Protein AF-A0A848P5K3-F1 (afdb_monomer_lite)

Structure (mmCIF, N/CA/C/O backbone):
data_AF-A0A848P5K3-F1
#
_entry.id   AF-A0A848P5K3-F1
#
loop_
_atom_site.group_PDB
_atom_site.id
_atom_site.type_symbol
_atom_site.label_atom_id
_atom_site.label_alt_id
_atom_site.label_comp_id
_atom_site.label_asym_id
_atom_site.label_entity_id
_atom_site.label_seq_id
_atom_site.pdbx_PDB_ins_code
_atom_site.Cartn_x
_atom_site.Cartn_y
_atom_site.Cartn_z
_atom_site.occupancy
_atom_site.B_iso_or_equiv
_atom_site.auth_seq_id
_atom_site.auth_comp_id
_atom_site.auth_asym_id
_atom_site.auth_atom_id
_atom_site.pdbx_PDB_model_num
ATOM 1 N N . MET A 1 1 ? 10.738 36.694 -26.116 1.00 55.69 1 MET A N 1
ATOM 2 C CA . MET A 1 1 ? 9.609 35.774 -25.832 1.00 55.69 1 MET A CA 1
ATOM 3 C C . MET A 1 1 ? 10.061 34.456 -25.163 1.00 55.69 1 MET A C 1
ATOM 5 O O . MET A 1 1 ? 9.463 33.421 -25.414 1.00 55.69 1 MET A O 1
ATOM 9 N N . SER A 1 2 ? 11.062 34.452 -24.266 1.00 57.31 2 SER A N 1
ATOM 10 C CA . SER A 1 2 ? 11.747 33.188 -23.896 1.00 57.31 2 SER A CA 1
ATOM 11 C C . SER A 1 2 ? 11.474 32.619 -22.493 1.00 57.31 2 SER A C 1
ATOM 13 O O . SER A 1 2 ? 11.850 31.480 -22.247 1.00 57.31 2 SER A O 1
ATOM 15 N N . ALA A 1 3 ? 10.803 33.338 -21.584 1.00 61.56 3 ALA A N 1
ATOM 16 C CA . ALA A 1 3 ? 10.530 32.827 -20.228 1.00 61.56 3 ALA A CA 1
ATOM 17 C C . ALA A 1 3 ? 9.227 31.996 -20.147 1.00 61.56 3 ALA A C 1
ATOM 19 O O . ALA A 1 3 ? 9.242 30.840 -19.740 1.00 61.56 3 ALA A O 1
ATOM 20 N N . SER A 1 4 ? 8.115 32.527 -20.672 1.00 67.50 4 SER A N 1
ATOM 21 C CA . SER A 1 4 ? 6.770 31.927 -20.543 1.00 67.50 4 SER A CA 1
ATOM 22 C C . SER A 1 4 ? 6.574 30.580 -21.268 1.00 67.50 4 SER A C 1
ATOM 24 O O . SER A 1 4 ? 5.672 29.809 -20.934 1.00 67.50 4 SER A O 1
ATOM 26 N N . THR A 1 5 ? 7.390 30.269 -22.278 1.00 79.31 5 THR A N 1
ATOM 27 C CA . THR A 1 5 ? 7.330 28.966 -22.967 1.00 79.31 5 THR A CA 1
ATOM 28 C C . THR A 1 5 ? 8.034 27.879 -22.156 1.00 79.31 5 THR A C 1
ATOM 30 O O . THR A 1 5 ? 7.524 26.767 -22.058 1.00 79.31 5 THR A O 1
ATOM 33 N N . LYS A 1 6 ? 9.159 28.208 -21.508 1.00 79.12 6 LYS A N 1
ATOM 34 C CA . LYS A 1 6 ? 9.918 27.259 -20.684 1.00 79.12 6 LYS A CA 1
ATOM 35 C C . LYS A 1 6 ? 9.118 26.830 -19.452 1.00 79.12 6 LYS A C 1
ATOM 37 O O . LYS A 1 6 ? 9.046 25.640 -19.162 1.00 79.12 6 LYS A O 1
ATOM 42 N N . ASP A 1 7 ? 8.430 27.771 -18.809 1.00 84.81 7 ASP A N 1
ATOM 43 C CA . ASP A 1 7 ? 7.577 27.483 -17.647 1.00 84.81 7 ASP A CA 1
ATOM 44 C C . ASP A 1 7 ? 6.385 26.578 -18.008 1.00 84.81 7 ASP A C 1
ATOM 46 O O . ASP A 1 7 ? 5.994 25.701 -17.234 1.00 84.81 7 ASP A O 1
ATOM 50 N N . ARG A 1 8 ? 5.830 26.730 -19.219 1.00 84.88 8 ARG A N 1
ATOM 51 C CA . ARG A 1 8 ? 4.753 25.862 -19.724 1.00 84.88 8 ARG A CA 1
ATOM 52 C C . ARG A 1 8 ? 5.219 24.429 -19.975 1.00 84.88 8 ARG A C 1
ATOM 54 O O . ARG A 1 8 ? 4.488 23.502 -19.620 1.00 84.88 8 ARG A O 1
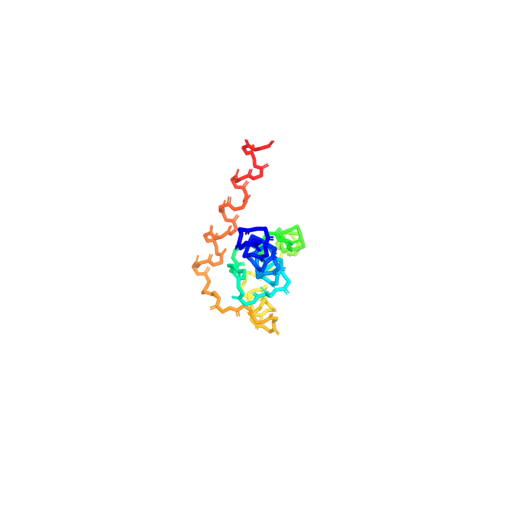ATOM 61 N N . GLU A 1 9 ? 6.418 24.246 -20.524 1.00 86.94 9 GLU A N 1
ATOM 62 C CA . GLU A 1 9 ? 7.018 22.918 -20.716 1.00 86.94 9 GLU A CA 1
ATOM 63 C C . GLU A 1 9 ? 7.316 22.233 -19.375 1.00 86.94 9 GLU A C 1
ATOM 65 O O . GLU A 1 9 ? 6.977 21.062 -19.200 1.00 86.94 9 GLU A O 1
ATOM 70 N N . VAL A 1 10 ? 7.832 22.970 -18.381 1.00 88.25 10 VAL A N 1
ATOM 71 C CA . VAL A 1 10 ? 8.021 22.448 -17.013 1.00 88.25 10 VAL A CA 1
ATOM 72 C C . VAL A 1 10 ? 6.686 22.007 -16.412 1.00 88.25 10 VAL A C 1
ATOM 74 O O . VAL A 1 10 ? 6.566 20.885 -15.924 1.00 88.25 10 VAL A O 1
ATOM 77 N N . GLY A 1 11 ? 5.648 22.842 -16.502 1.00 87.69 11 GLY A N 1
ATOM 78 C CA . GLY A 1 11 ? 4.318 22.485 -16.006 1.00 87.69 11 GLY A CA 1
ATOM 79 C C . GLY A 1 11 ? 3.732 21.247 -16.696 1.00 87.69 11 GLY A C 1
ATOM 80 O O . GLY A 1 11 ? 3.062 20.440 -16.053 1.00 87.69 11 GLY A O 1
ATOM 81 N N . LYS A 1 12 ? 3.988 21.068 -17.996 1.00 87.19 12 LYS A N 1
ATOM 82 C CA . LYS A 1 12 ? 3.567 19.879 -18.749 1.00 87.19 12 LYS A CA 1
ATOM 83 C C . LYS A 1 12 ? 4.316 18.630 -18.283 1.00 87.19 12 LYS A C 1
ATOM 85 O O . LYS A 1 12 ? 3.666 17.624 -18.025 1.00 87.19 12 LYS A O 1
ATOM 90 N N . ALA A 1 13 ? 5.635 18.715 -18.107 1.00 86.06 13 ALA A N 1
ATOM 91 C CA . ALA A 1 13 ? 6.447 17.614 -17.596 1.00 86.06 13 ALA A CA 1
ATOM 92 C C . ALA A 1 13 ? 6.000 17.175 -16.191 1.00 86.06 13 ALA A C 1
ATOM 94 O O . ALA A 1 13 ? 5.796 15.986 -15.959 1.00 86.06 13 ALA A O 1
ATOM 95 N N . LEU A 1 14 ? 5.748 18.123 -15.280 1.00 88.62 14 LEU A N 1
ATOM 96 C CA . LEU A 1 14 ? 5.252 17.819 -13.932 1.00 88.62 14 LEU A CA 1
ATOM 97 C C . LEU A 1 14 ? 3.872 17.144 -13.953 1.00 88.62 14 LEU A C 1
ATOM 99 O O . LEU A 1 14 ? 3.651 16.191 -13.211 1.00 88.62 14 LEU A O 1
ATOM 103 N N . ARG A 1 15 ? 2.951 17.578 -14.827 1.00 85.06 15 ARG A N 1
ATOM 104 C CA . ARG A 1 15 ? 1.640 16.917 -14.990 1.00 85.06 15 ARG A CA 1
ATOM 105 C C . ARG A 1 15 ? 1.761 15.491 -15.529 1.00 85.06 15 ARG A C 1
ATOM 107 O O . ARG A 1 15 ? 0.997 14.625 -15.106 1.00 85.06 15 ARG A O 1
ATOM 114 N N . SER A 1 16 ? 2.729 15.228 -16.406 1.00 84.19 16 SER A N 1
ATOM 115 C CA . SER A 1 16 ? 3.011 13.865 -16.864 1.00 84.19 16 SER A CA 1
ATOM 116 C C . SER A 1 16 ? 3.473 12.960 -15.718 1.00 84.19 16 SER A C 1
ATOM 118 O O . SER A 1 16 ? 3.009 11.828 -15.642 1.00 84.19 16 SER A O 1
ATOM 120 N N . LEU A 1 17 ? 4.282 13.463 -14.772 1.00 83.31 17 LEU A N 1
ATOM 121 C CA . LEU A 1 17 ? 4.711 12.687 -13.592 1.00 83.31 17 LEU A CA 1
ATOM 122 C C . LEU A 1 17 ? 3.545 12.301 -12.671 1.00 83.31 17 LEU A C 1
ATOM 124 O O . LEU A 1 17 ? 3.595 11.264 -12.020 1.00 83.31 17 LEU A O 1
ATOM 128 N N . ILE A 1 18 ? 2.488 13.117 -12.609 1.00 81.12 18 ILE A N 1
ATOM 129 C CA . ILE A 1 18 ? 1.283 12.795 -11.826 1.00 81.12 18 ILE A CA 1
ATOM 130 C C . ILE A 1 18 ? 0.560 11.582 -12.429 1.00 81.12 18 ILE A C 1
ATOM 132 O O . ILE A 1 18 ? 0.057 10.732 -11.694 1.00 81.12 18 ILE A O 1
ATOM 136 N N . SER A 1 19 ? 0.521 11.501 -13.761 1.00 74.69 19 SER A N 1
ATOM 137 C CA . SER A 1 19 ? -0.174 10.430 -14.489 1.00 74.69 19 SER A CA 1
ATOM 138 C C . SER A 1 19 ? 0.672 9.159 -14.627 1.00 74.69 19 SER A C 1
ATOM 140 O O . SER A 1 19 ? 0.129 8.081 -14.858 1.00 74.69 19 SER A O 1
ATOM 142 N N . ASP A 1 20 ? 1.990 9.271 -14.467 1.00 77.25 20 ASP A N 1
ATOM 143 C CA . ASP A 1 20 ? 2.925 8.156 -14.544 1.00 77.25 20 ASP A CA 1
ATOM 144 C C . ASP A 1 20 ? 3.054 7.446 -13.185 1.00 77.25 20 ASP A C 1
ATOM 146 O O . ASP A 1 20 ? 3.682 7.928 -12.239 1.00 77.25 20 ASP A O 1
ATOM 150 N N . SER A 1 21 ? 2.465 6.255 -13.080 1.00 65.12 21 SER A N 1
ATOM 151 C CA . SER A 1 21 ? 2.516 5.427 -11.871 1.00 65.12 21 SER A CA 1
ATOM 152 C C . SER A 1 21 ? 3.921 4.916 -11.524 1.00 65.12 21 SER A C 1
ATOM 154 O O . SER A 1 21 ? 4.121 4.476 -10.390 1.00 65.12 21 SER A O 1
ATOM 156 N N . SER A 1 22 ? 4.884 4.987 -12.451 1.00 70.50 22 SER A N 1
ATOM 157 C CA . SER A 1 22 ? 6.298 4.675 -12.209 1.00 70.50 22 SER A CA 1
ATOM 158 C C . SER A 1 22 ? 7.070 5.857 -11.609 1.00 70.50 22 SER A C 1
ATOM 160 O O . SER A 1 22 ? 8.019 5.655 -10.854 1.00 70.50 22 SER A O 1
ATOM 162 N N . ALA A 1 23 ? 6.611 7.089 -11.857 1.00 72.88 23 ALA A N 1
ATOM 163 C CA . ALA A 1 23 ? 7.153 8.303 -11.249 1.00 72.88 23 ALA A CA 1
ATOM 164 C C . ALA A 1 23 ? 6.639 8.536 -9.815 1.00 72.88 23 ALA A C 1
ATOM 166 O O . ALA A 1 23 ? 7.237 9.295 -9.046 1.00 72.88 23 ALA A O 1
ATOM 167 N N . ARG A 1 24 ? 5.535 7.882 -9.425 1.00 81.75 24 ARG A N 1
ATOM 168 C CA . ARG A 1 24 ? 4.980 7.956 -8.066 1.00 81.75 24 ARG A CA 1
ATOM 169 C C . ARG A 1 24 ? 5.599 6.896 -7.163 1.00 81.75 24 ARG A C 1
ATOM 171 O O . ARG A 1 24 ? 5.593 5.711 -7.478 1.00 81.75 24 ARG A O 1
ATOM 178 N N . SER A 1 25 ? 6.060 7.315 -5.981 1.00 88.69 25 SER A N 1
ATOM 179 C CA . SER A 1 25 ? 6.564 6.371 -4.973 1.00 88.69 25 SER A CA 1
ATOM 180 C C . SER A 1 25 ? 5.513 5.313 -4.627 1.00 88.69 25 SER A C 1
ATOM 182 O O . SER A 1 25 ? 4.323 5.624 -4.521 1.00 88.69 25 SER A O 1
ATOM 184 N N . GLU A 1 26 ? 5.943 4.080 -4.364 1.00 91.31 26 GLU A N 1
ATOM 185 C CA . GLU A 1 26 ? 5.013 3.004 -4.017 1.00 91.31 26 GLU A CA 1
ATOM 186 C C . GLU A 1 26 ? 4.158 3.332 -2.786 1.00 91.31 26 GLU A C 1
ATOM 188 O O . GLU A 1 26 ? 2.991 2.960 -2.741 1.00 91.31 26 GLU A O 1
ATOM 193 N N . THR A 1 27 ? 4.677 4.084 -1.805 1.00 92.81 27 THR A N 1
ATOM 194 C CA . THR A 1 27 ? 3.857 4.515 -0.663 1.00 92.81 27 THR A CA 1
ATOM 195 C C . THR A 1 27 ? 2.782 5.529 -1.054 1.00 92.81 27 THR A C 1
ATOM 197 O O . THR A 1 27 ? 1.716 5.531 -0.448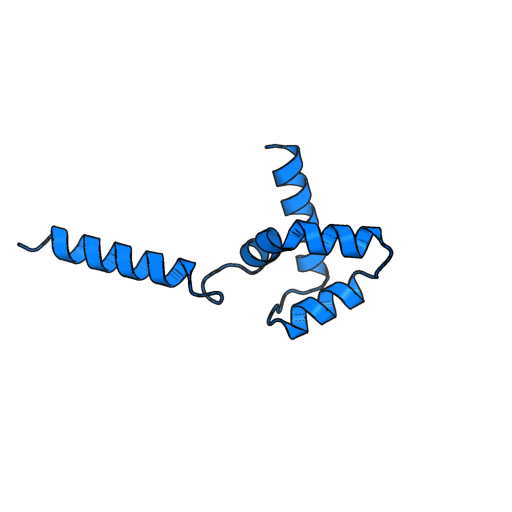 1.00 92.81 27 THR A O 1
ATOM 200 N N . ALA A 1 28 ? 3.028 6.386 -2.050 1.00 91.88 28 ALA A N 1
ATOM 201 C CA . ALA A 1 28 ? 1.998 7.290 -2.560 1.00 91.88 28 ALA A CA 1
ATOM 202 C C . ALA A 1 28 ? 0.872 6.506 -3.243 1.00 91.88 28 ALA A C 1
ATOM 204 O O . ALA A 1 28 ? -0.291 6.761 -2.953 1.00 91.88 28 ALA A O 1
ATOM 205 N N . ARG A 1 29 ? 1.218 5.500 -4.056 1.00 92.75 29 ARG A N 1
ATOM 206 C CA . ARG A 1 29 ? 0.227 4.592 -4.655 1.00 92.75 29 ARG A CA 1
ATOM 207 C C . ARG A 1 29 ? -0.520 3.786 -3.593 1.00 92.75 29 ARG A C 1
ATOM 209 O O . ARG A 1 29 ? -1.732 3.654 -3.665 1.00 92.75 29 ARG A O 1
ATOM 216 N N . LEU A 1 30 ? 0.185 3.285 -2.576 1.00 95.56 30 LEU A N 1
ATOM 217 C CA . LEU A 1 30 ? -0.433 2.550 -1.470 1.00 95.56 30 LEU A CA 1
ATOM 218 C C . LEU A 1 30 ? -1.411 3.431 -0.681 1.00 95.56 30 LEU A C 1
ATOM 220 O O . LEU A 1 30 ? -2.434 2.936 -0.228 1.00 95.56 30 LEU A O 1
ATOM 224 N N . ARG A 1 31 ? -1.121 4.731 -0.532 1.00 94.94 31 ARG A N 1
ATOM 225 C CA . ARG A 1 31 ? -2.002 5.679 0.165 1.00 94.94 31 ARG A CA 1
ATOM 226 C C . ARG A 1 31 ? -3.358 5.837 -0.530 1.00 94.94 31 ARG A C 1
ATOM 228 O O . ARG A 1 31 ? -4.349 6.031 0.165 1.00 94.94 31 ARG A O 1
ATOM 235 N N . GLU A 1 32 ? -3.403 5.728 -1.857 1.00 94.00 32 GLU A N 1
ATOM 236 C CA . GLU A 1 32 ? -4.643 5.824 -2.646 1.00 94.00 32 GLU A CA 1
ATOM 237 C C . GLU A 1 32 ? -5.588 4.645 -2.404 1.00 94.00 32 GLU A C 1
ATOM 239 O O . GLU A 1 32 ? -6.796 4.834 -2.392 1.00 94.00 32 GLU A O 1
ATOM 244 N N . ILE A 1 33 ? -5.037 3.454 -2.163 1.00 95.56 33 ILE A N 1
ATOM 245 C CA . ILE A 1 33 ? -5.795 2.213 -1.918 1.00 95.56 33 ILE A CA 1
ATOM 246 C C . ILE A 1 33 ? -5.784 1.799 -0.441 1.00 95.56 33 ILE A C 1
ATOM 248 O O . ILE A 1 33 ? -6.089 0.659 -0.095 1.00 95.56 33 ILE A O 1
ATOM 252 N N . PHE A 1 34 ? -5.354 2.697 0.446 1.00 96.94 34 PHE A N 1
ATOM 253 C CA . PHE A 1 34 ? -5.072 2.356 1.837 1.00 96.94 34 PHE A CA 1
ATOM 254 C C . PHE A 1 34 ? -6.312 1.850 2.579 1.00 96.94 34 PHE A C 1
ATOM 256 O O . PHE A 1 34 ? -6.203 0.912 3.365 1.00 96.94 34 PHE A O 1
ATOM 263 N N . ASP A 1 35 ? -7.478 2.439 2.312 1.00 97.25 35 ASP A N 1
ATOM 264 C CA . ASP A 1 35 ? -8.733 2.040 2.953 1.00 97.25 35 ASP A CA 1
ATOM 265 C C . ASP A 1 35 ? -9.139 0.611 2.584 1.00 97.25 35 ASP A C 1
ATOM 267 O O . ASP A 1 35 ? -9.449 -0.183 3.471 1.00 97.25 35 ASP A O 1
ATOM 271 N N . ASP A 1 36 ? -9.027 0.242 1.306 1.00 98.12 36 ASP A N 1
ATOM 272 C CA . ASP A 1 36 ? -9.295 -1.123 0.841 1.00 98.12 36 ASP A CA 1
ATOM 273 C C . ASP A 1 36 ? -8.311 -2.128 1.452 1.00 98.12 36 ASP A C 1
ATOM 275 O O . ASP A 1 36 ? -8.690 -3.232 1.859 1.00 98.12 36 ASP A O 1
ATOM 279 N N . VAL A 1 37 ? -7.037 -1.737 1.564 1.00 97.81 37 VAL A N 1
ATOM 280 C CA . VAL A 1 37 ? -5.998 -2.555 2.199 1.00 97.81 37 VAL A CA 1
ATOM 281 C C . VAL A 1 37 ? -6.303 -2.770 3.682 1.00 97.81 37 VAL A C 1
ATOM 283 O O . VAL A 1 37 ? -6.251 -3.908 4.149 1.00 97.81 37 VAL A O 1
ATOM 286 N N . GLU A 1 38 ? -6.643 -1.724 4.437 1.00 97.69 38 GLU A N 1
ATOM 287 C CA . GLU A 1 38 ? -6.986 -1.867 5.856 1.00 97.69 38 GLU A CA 1
ATOM 288 C C . GLU A 1 38 ? -8.269 -2.675 6.057 1.00 97.69 38 GLU A C 1
ATOM 290 O O . GLU A 1 38 ? -8.278 -3.549 6.922 1.00 97.69 38 GLU A O 1
ATOM 295 N N . ALA A 1 39 ? -9.312 -2.452 5.254 1.00 98.19 39 ALA A N 1
ATOM 296 C CA . ALA A 1 39 ? -10.556 -3.217 5.328 1.00 98.19 39 ALA A CA 1
ATOM 297 C C . ALA A 1 39 ? -10.312 -4.716 5.084 1.00 98.19 39 ALA A C 1
ATOM 299 O O . ALA A 1 39 ? -10.776 -5.562 5.850 1.00 98.19 39 ALA A O 1
ATOM 300 N N . THR A 1 40 ? -9.499 -5.044 4.077 1.00 98.19 40 THR A N 1
ATOM 301 C CA . THR A 1 40 ? -9.092 -6.425 3.771 1.00 98.19 40 THR A CA 1
ATOM 302 C C . THR A 1 40 ? -8.323 -7.060 4.936 1.00 98.19 40 THR A C 1
ATOM 304 O O . THR A 1 40 ? -8.556 -8.210 5.304 1.00 98.19 40 THR A O 1
ATOM 307 N N . LEU A 1 41 ? -7.411 -6.315 5.568 1.00 98.00 41 LEU A N 1
ATOM 308 C CA . LEU A 1 41 ? -6.680 -6.806 6.740 1.00 98.00 41 LEU A CA 1
ATOM 309 C C . LEU A 1 41 ? -7.596 -6.984 7.962 1.00 98.00 41 LEU A C 1
ATOM 311 O O . LEU A 1 41 ? -7.433 -7.945 8.715 1.00 98.00 41 LEU A O 1
ATOM 315 N N . GLN A 1 42 ? -8.557 -6.082 8.164 1.00 97.81 42 GLN A N 1
ATOM 316 C CA . GLN A 1 42 ? -9.524 -6.142 9.264 1.00 97.81 42 GLN A CA 1
ATOM 317 C C . GLN A 1 42 ? -10.501 -7.310 9.124 1.00 97.81 42 GLN A C 1
ATOM 319 O O . GLN A 1 42 ? -10.923 -7.863 10.137 1.00 97.81 42 GLN A O 1
ATOM 324 N N . SER A 1 43 ? -10.794 -7.755 7.900 1.00 98.31 43 SER A N 1
ATOM 325 C CA . SER A 1 43 ? -11.586 -8.966 7.661 1.00 98.31 43 SER A CA 1
ATOM 326 C C . SER A 1 43 ? -10.815 -10.268 7.932 1.00 98.31 43 SER A C 1
ATOM 328 O O . SER A 1 43 ? -11.343 -11.354 7.704 1.00 98.31 43 SER A O 1
ATOM 330 N N . GLY A 1 44 ? -9.563 -10.185 8.399 1.00 98.12 44 GLY A N 1
ATOM 331 C CA . GLY A 1 44 ? -8.739 -11.333 8.781 1.00 98.12 44 GLY A CA 1
ATOM 332 C C . GLY A 1 44 ? -7.845 -11.884 7.668 1.00 98.12 44 GLY A C 1
ATOM 333 O O . GLY A 1 44 ? -7.166 -12.893 7.879 1.00 98.12 44 GLY A O 1
ATOM 334 N N . VAL A 1 45 ? -7.793 -11.240 6.495 1.00 98.44 45 VAL A N 1
ATOM 335 C CA . VAL A 1 45 ? -6.873 -11.647 5.424 1.00 98.44 45 VAL A CA 1
ATOM 336 C C . VAL A 1 45 ? -5.428 -11.396 5.858 1.00 98.44 45 VAL A C 1
ATOM 338 O O . VAL A 1 45 ? -5.080 -10.364 6.436 1.00 98.44 45 VAL A O 1
ATOM 341 N N . ARG A 1 46 ? -4.555 -12.368 5.577 1.00 98.06 46 ARG A N 1
ATOM 342 C CA . ARG A 1 46 ? -3.138 -12.296 5.945 1.00 98.06 46 ARG A CA 1
ATOM 343 C C . ARG A 1 46 ? -2.402 -11.241 5.119 1.00 98.06 46 ARG A C 1
ATOM 345 O O . ARG A 1 46 ? -2.652 -11.081 3.926 1.00 98.06 46 ARG A O 1
ATOM 352 N N . ARG A 1 47 ? -1.428 -10.572 5.742 1.00 97.81 47 ARG A N 1
ATOM 353 C CA . ARG A 1 47 ? -0.610 -9.527 5.097 1.00 97.81 47 ARG A CA 1
ATOM 354 C C . ARG A 1 47 ? 0.161 -10.057 3.897 1.00 97.81 47 ARG A C 1
ATOM 356 O O . ARG A 1 47 ? 0.349 -9.321 2.940 1.00 97.81 47 ARG A O 1
ATOM 363 N N . GLU A 1 48 ? 0.587 -11.313 3.952 1.00 98.12 48 GLU A N 1
ATOM 364 C CA . GLU A 1 48 ? 1.256 -12.014 2.859 1.00 98.12 48 GLU A CA 1
ATOM 365 C C . GLU A 1 48 ? 0.361 -12.071 1.620 1.00 98.12 48 GLU A C 1
ATOM 367 O O . GLU A 1 48 ? 0.809 -11.703 0.544 1.00 98.12 48 GLU A O 1
ATOM 372 N N . ALA A 1 49 ? -0.916 -12.433 1.784 1.00 98.38 49 ALA A N 1
ATOM 373 C CA . ALA A 1 49 ? -1.865 -12.509 0.675 1.00 98.38 49 ALA A CA 1
ATOM 374 C C . ALA A 1 49 ? -2.147 -11.125 0.074 1.00 98.38 49 ALA A C 1
ATOM 376 O O . ALA A 1 49 ? -2.156 -10.971 -1.142 1.00 98.38 49 ALA A O 1
ATOM 377 N N . VAL A 1 50 ? -2.305 -10.101 0.921 1.00 98.19 50 VAL A N 1
ATOM 378 C CA . VAL A 1 50 ? -2.446 -8.713 0.453 1.00 98.19 50 VAL A CA 1
ATOM 379 C C . VAL A 1 50 ? -1.205 -8.274 -0.324 1.00 98.19 50 VAL A C 1
ATOM 381 O O . VAL A 1 50 ? -1.332 -7.705 -1.402 1.00 98.19 50 VAL A O 1
ATOM 384 N N . LEU A 1 51 ? -0.005 -8.562 0.189 1.00 98.12 51 LEU A N 1
ATOM 385 C CA . LEU A 1 51 ? 1.243 -8.191 -0.472 1.00 98.12 51 LEU A CA 1
ATOM 386 C C . LEU A 1 51 ? 1.419 -8.906 -1.817 1.00 98.12 51 LEU A C 1
ATOM 388 O O . LEU A 1 51 ? 1.834 -8.261 -2.773 1.00 98.12 51 LEU A O 1
ATOM 392 N N . THR A 1 52 ? 1.058 -10.187 -1.913 1.00 98.25 52 THR A N 1
ATOM 393 C CA . THR A 1 52 ? 1.046 -10.916 -3.189 1.00 98.25 52 THR A CA 1
ATOM 394 C C . THR A 1 52 ? 0.117 -10.245 -4.199 1.00 98.25 52 THR A C 1
ATOM 396 O O . THR A 1 52 ? 0.550 -9.946 -5.307 1.00 98.25 52 THR A O 1
ATOM 399 N N . THR A 1 53 ? -1.108 -9.888 -3.803 1.00 98.00 53 THR A N 1
ATOM 400 C CA . THR A 1 53 ? -2.029 -9.144 -4.678 1.00 98.00 53 THR A CA 1
ATOM 401 C C . THR A 1 53 ? -1.445 -7.799 -5.117 1.00 98.00 53 THR A C 1
ATOM 403 O O . THR A 1 53 ? -1.617 -7.392 -6.264 1.00 98.00 53 THR A O 1
ATOM 406 N N . LEU A 1 54 ? -0.740 -7.087 -4.230 1.00 96.75 54 LEU A N 1
ATOM 407 C CA . LEU A 1 54 ? -0.050 -5.848 -4.596 1.00 96.75 54 LEU A CA 1
ATOM 408 C C . LEU A 1 54 ? 1.072 -6.118 -5.611 1.00 96.75 54 LEU A C 1
ATOM 410 O O . LEU A 1 54 ? 1.216 -5.364 -6.574 1.00 96.75 54 LEU A O 1
ATOM 414 N N . HIS A 1 55 ? 1.842 -7.194 -5.450 1.00 97.31 55 HIS A N 1
ATOM 415 C CA . HIS A 1 55 ? 2.874 -7.583 -6.417 1.00 97.31 55 HIS A CA 1
ATOM 416 C C . HIS A 1 55 ? 2.290 -7.866 -7.802 1.00 97.31 55 HIS A C 1
ATOM 418 O O . HIS A 1 55 ? 2.804 -7.341 -8.790 1.00 97.31 55 HIS A O 1
ATOM 424 N N . ASP A 1 56 ? 1.142 -8.542 -7.873 1.00 96.38 56 ASP A N 1
ATOM 425 C CA . ASP A 1 56 ? 0.409 -8.775 -9.128 1.00 96.38 56 ASP A CA 1
ATOM 426 C C . ASP A 1 56 ? -0.065 -7.473 -9.802 1.00 96.38 56 ASP A C 1
ATOM 428 O O . ASP A 1 56 ? -0.375 -7.447 -10.995 1.00 96.38 56 ASP A O 1
ATOM 432 N N . LYS A 1 57 ? -0.124 -6.367 -9.051 1.00 93.62 57 LYS A N 1
ATOM 433 C CA . LYS A 1 57 ? -0.449 -5.017 -9.542 1.00 93.62 57 LYS A CA 1
ATOM 434 C C . LYS A 1 57 ? 0.779 -4.123 -9.718 1.00 93.62 57 LYS A C 1
ATOM 436 O O . LYS A 1 57 ? 0.640 -2.910 -9.866 1.00 93.62 57 LYS A O 1
ATOM 441 N N . GLY A 1 58 ? 1.977 -4.705 -9.736 1.00 92.62 58 GLY A N 1
ATOM 442 C CA . GLY A 1 58 ? 3.220 -3.990 -10.018 1.00 92.62 58 GLY A CA 1
ATOM 443 C C . GLY A 1 58 ? 3.769 -3.211 -8.826 1.00 92.62 58 GLY A C 1
ATOM 444 O O . GLY A 1 58 ? 4.481 -2.219 -9.004 1.00 92.62 58 GLY A O 1
ATOM 445 N N . PHE A 1 59 ? 3.419 -3.602 -7.600 1.00 94.94 59 PHE A N 1
ATOM 446 C CA . PHE A 1 59 ? 4.217 -3.241 -6.432 1.00 94.94 59 PHE A CA 1
ATOM 447 C C . PHE A 1 59 ? 5.419 -4.184 -6.319 1.00 94.94 59 PHE A C 1
ATOM 449 O O . PHE A 1 59 ? 5.348 -5.358 -6.656 1.00 94.94 59 PHE A O 1
ATOM 456 N N . THR A 1 60 ? 6.535 -3.668 -5.836 1.00 95.56 60 THR A N 1
ATOM 457 C CA . THR A 1 60 ? 7.800 -4.391 -5.664 1.00 95.56 60 THR A CA 1
ATOM 458 C C . THR A 1 60 ? 8.309 -4.325 -4.228 1.00 95.56 60 THR A C 1
ATOM 460 O O . THR A 1 60 ? 9.341 -4.910 -3.902 1.00 95.56 60 THR A O 1
ATOM 463 N N . MET A 1 61 ? 7.603 -3.607 -3.349 1.00 95.31 61 MET A N 1
ATOM 464 C CA . MET A 1 61 ? 7.986 -3.446 -1.951 1.00 95.31 61 MET A CA 1
ATOM 465 C C . MET A 1 61 ? 8.092 -4.789 -1.214 1.00 95.31 61 MET A C 1
ATOM 467 O O . MET A 1 61 ? 7.323 -5.725 -1.445 1.00 95.31 61 MET A O 1
ATOM 471 N N . THR A 1 62 ? 9.029 -4.870 -0.271 1.00 97.69 62 THR A N 1
ATOM 472 C CA . THR A 1 62 ? 9.166 -6.030 0.611 1.00 97.69 62 THR A CA 1
ATOM 473 C C . THR A 1 62 ? 8.082 -6.024 1.688 1.00 97.69 62 THR A C 1
ATOM 475 O O . THR A 1 62 ? 7.455 -5.003 1.969 1.00 97.69 62 THR A O 1
ATOM 478 N N . MET A 1 63 ? 7.907 -7.151 2.383 1.00 98.06 63 MET A N 1
ATOM 479 C CA . MET A 1 63 ? 7.009 -7.219 3.541 1.00 98.06 63 MET A CA 1
ATOM 480 C C . MET A 1 63 ? 7.376 -6.205 4.637 1.00 98.06 63 MET A C 1
ATOM 482 O O . MET A 1 63 ? 6.496 -5.644 5.291 1.00 98.06 63 MET A O 1
ATOM 486 N N . ALA A 1 64 ? 8.672 -5.949 4.840 1.00 97.94 64 ALA A N 1
ATOM 487 C CA . ALA A 1 64 ? 9.133 -4.970 5.817 1.00 97.94 64 ALA A CA 1
ATOM 488 C C . ALA A 1 64 ? 8.724 -3.548 5.411 1.00 97.94 64 ALA A C 1
ATOM 490 O O . ALA A 1 64 ? 8.121 -2.835 6.214 1.00 97.94 64 ALA A O 1
ATOM 491 N N . SER A 1 65 ? 8.974 -3.151 4.159 1.00 96.56 65 SER A N 1
ATOM 492 C CA . SER A 1 65 ? 8.583 -1.820 3.690 1.00 96.56 65 SER A CA 1
ATOM 493 C C . SER A 1 65 ? 7.068 -1.663 3.558 1.00 96.56 65 SER A C 1
ATOM 495 O O . SER A 1 65 ? 6.569 -0.575 3.832 1.00 96.56 65 SER A O 1
ATOM 497 N N . PHE A 1 66 ? 6.321 -2.733 3.270 1.00 97.88 66 PHE A N 1
ATOM 498 C CA . PHE A 1 66 ? 4.858 -2.734 3.328 1.00 97.88 66 PHE A CA 1
ATOM 499 C C . PHE A 1 66 ? 4.339 -2.416 4.736 1.00 97.88 66 PHE A C 1
ATOM 501 O O . PHE A 1 66 ? 3.555 -1.484 4.915 1.00 97.88 66 PHE A O 1
ATOM 508 N N . LYS A 1 67 ? 4.828 -3.122 5.767 1.00 97.75 67 LYS A N 1
ATOM 509 C CA . LYS A 1 67 ? 4.445 -2.861 7.167 1.00 97.75 67 LYS A CA 1
ATOM 510 C C . LYS A 1 67 ? 4.784 -1.431 7.591 1.00 97.75 67 LYS A C 1
ATOM 512 O O . LYS A 1 67 ? 3.934 -0.756 8.173 1.00 97.75 67 LYS A O 1
ATOM 517 N N . SER A 1 68 ? 5.989 -0.963 7.266 1.00 97.75 68 SER A N 1
ATOM 518 C C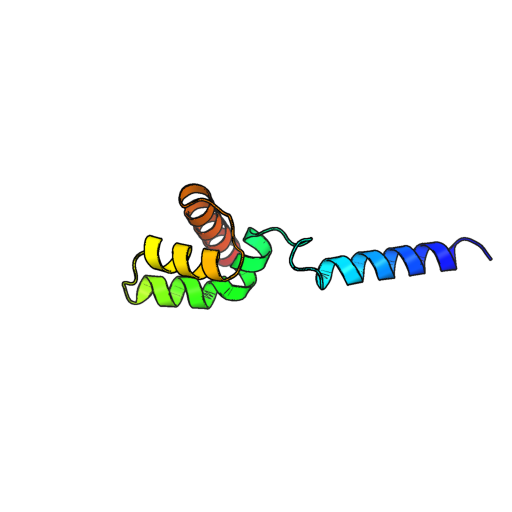A . SER A 1 68 ? 6.428 0.403 7.569 1.00 97.75 68 SER A CA 1
ATOM 519 C C . SER A 1 68 ? 5.576 1.45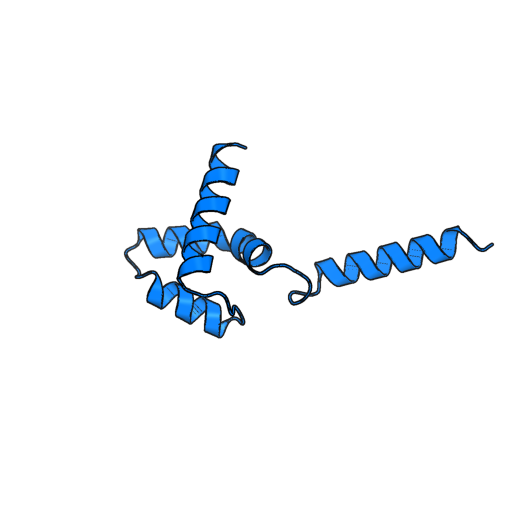4 6.857 1.00 97.75 68 SER A C 1
ATOM 521 O O . SER A 1 68 ? 5.191 2.451 7.467 1.00 97.75 68 SER A O 1
ATOM 523 N N . ALA A 1 69 ? 5.225 1.226 5.589 1.00 96.81 69 ALA A N 1
ATOM 524 C CA . ALA A 1 69 ? 4.362 2.121 4.828 1.00 96.81 69 ALA A CA 1
ATOM 525 C C . ALA A 1 69 ? 2.954 2.206 5.436 1.00 96.81 69 ALA A C 1
ATOM 527 O O . ALA A 1 69 ? 2.453 3.314 5.632 1.00 96.81 69 ALA A O 1
ATOM 528 N N . LEU A 1 70 ? 2.351 1.073 5.822 1.00 97.50 70 LEU A N 1
ATOM 529 C CA . LEU A 1 70 ? 1.058 1.061 6.514 1.00 97.50 70 LEU A CA 1
ATOM 530 C C . LEU A 1 70 ? 1.113 1.820 7.840 1.00 97.50 70 LEU A C 1
ATOM 532 O O . LEU A 1 70 ? 0.216 2.603 8.140 1.00 97.50 70 LEU A O 1
ATOM 536 N N . GLN A 1 71 ? 2.161 1.614 8.642 1.00 97.50 71 GLN A N 1
ATOM 537 C CA . GLN A 1 71 ? 2.325 2.348 9.897 1.00 97.50 71 GLN A CA 1
ATOM 538 C C . GLN A 1 71 ? 2.436 3.855 9.670 1.00 97.50 71 GLN A C 1
ATOM 540 O O . GLN A 1 71 ? 1.788 4.622 10.384 1.00 97.50 71 GLN A O 1
ATOM 545 N N . ARG A 1 72 ? 3.205 4.278 8.662 1.00 9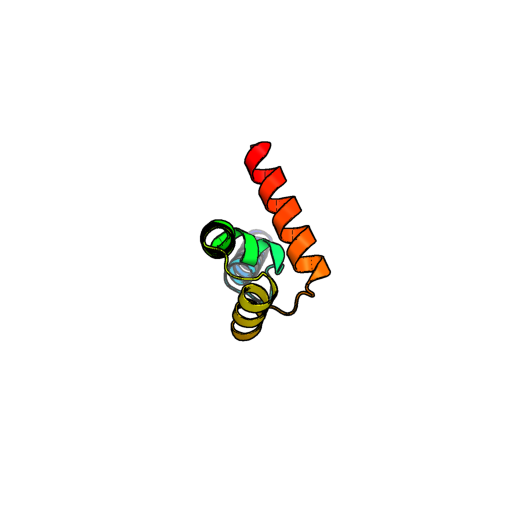6.00 72 ARG A N 1
ATOM 546 C CA . ARG A 1 72 ? 3.351 5.694 8.322 1.00 96.00 72 ARG A CA 1
ATOM 547 C C . ARG A 1 72 ? 2.015 6.312 7.915 1.00 96.00 72 ARG A C 1
ATOM 549 O O . ARG A 1 72 ? 1.640 7.330 8.482 1.00 96.00 72 ARG A O 1
ATOM 556 N N . ILE A 1 73 ? 1.270 5.667 7.015 1.00 95.88 73 ILE A N 1
ATOM 557 C CA . ILE A 1 73 ? -0.035 6.169 6.552 1.00 95.88 73 ILE A CA 1
ATOM 558 C C . ILE A 1 73 ? -1.052 6.215 7.706 1.00 95.88 73 ILE A C 1
ATOM 560 O O . ILE A 1 73 ? -1.768 7.202 7.847 1.00 95.88 73 ILE A O 1
ATOM 564 N N . ARG A 1 74 ? -1.082 5.199 8.584 1.00 96.56 74 ARG A N 1
ATOM 565 C CA . ARG A 1 74 ? -1.937 5.213 9.789 1.00 96.56 74 ARG A CA 1
ATOM 566 C C . ARG A 1 74 ? -1.640 6.400 10.697 1.00 96.56 74 ARG A C 1
ATOM 568 O O . ARG A 1 74 ? -2.572 6.970 11.249 1.00 96.56 74 ARG A O 1
ATOM 575 N N . LYS A 1 75 ? -0.361 6.732 10.890 1.00 96.44 75 LYS A N 1
ATOM 576 C CA . LYS A 1 75 ? 0.043 7.873 11.715 1.00 96.44 75 LYS A CA 1
ATOM 577 C C . LYS A 1 75 ? -0.376 9.192 11.065 1.00 96.44 75 LYS A C 1
ATOM 579 O O . LYS A 1 75 ? -1.054 9.980 11.706 1.00 96.44 75 LYS A O 1
ATOM 584 N N . GLU A 1 76 ? -0.059 9.372 9.782 1.00 93.56 76 GLU A N 1
ATOM 585 C CA . GLU A 1 76 ? -0.446 10.562 9.007 1.00 93.56 76 GLU A CA 1
ATOM 586 C C . GLU A 1 76 ? -1.959 10.840 9.081 1.00 93.56 76 GLU A C 1
ATOM 588 O O . GLU A 1 76 ? -2.354 11.991 9.190 1.00 93.56 76 GLU A O 1
ATOM 593 N N . ARG A 1 77 ? -2.804 9.798 9.074 1.00 92.06 77 ARG A N 1
ATOM 594 C CA . ARG A 1 77 ? -4.271 9.924 9.182 1.00 92.06 77 ARG A CA 1
ATOM 595 C C . ARG A 1 77 ? -4.811 10.140 10.598 1.00 92.06 77 ARG A C 1
ATOM 597 O O . ARG A 1 77 ? -5.986 10.445 10.744 1.00 92.06 77 ARG A O 1
ATOM 604 N N . LYS A 1 78 ? -4.010 9.891 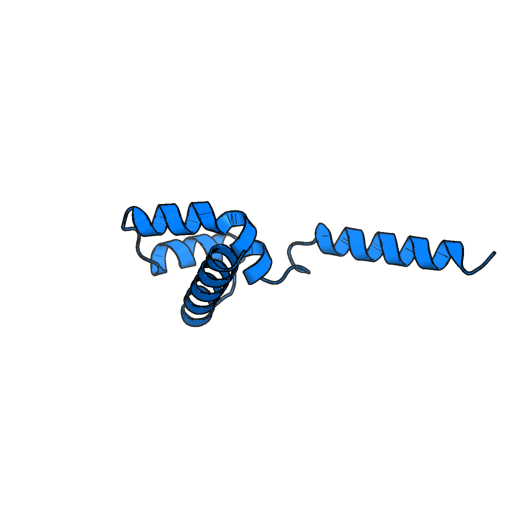11.635 1.00 90.12 78 LYS A N 1
ATOM 605 C CA . LYS A 1 78 ? -4.384 10.199 13.026 1.00 90.12 78 LYS A CA 1
ATOM 606 C C . LYS A 1 78 ? -4.016 11.627 13.409 1.00 90.12 78 LYS A C 1
ATOM 608 O O . LYS A 1 78 ? -4.671 12.198 14.272 1.00 90.12 78 LYS A O 1
ATOM 613 N N . ASP A 1 79 ? -2.955 12.147 12.798 1.00 84.06 79 ASP A N 1
ATOM 614 C CA . ASP A 1 79 ? -2.375 13.451 13.114 1.00 84.06 79 ASP A CA 1
ATOM 615 C C . ASP A 1 79 ? -2.956 14.596 12.249 1.00 84.06 79 ASP A C 1
ATOM 617 O O . ASP A 1 79 ? -2.628 15.756 12.498 1.00 84.06 79 ASP A O 1
ATOM 621 N N . GLY A 1 80 ? -3.778 14.290 11.235 1.00 64.50 80 GLY A N 1
ATOM 622 C CA . GLY A 1 80 ? -4.424 15.255 10.331 1.00 64.50 80 GLY A CA 1
ATOM 623 C C . GLY A 1 80 ? -5.939 15.235 10.443 1.00 64.50 80 GLY A C 1
ATOM 624 O O . GLY A 1 80 ? -6.531 16.324 10.286 1.00 64.50 80 GLY A O 1
#

Sequence (80 aa):
MSASTKDREVGKALRSLISDSSARSETARLREIFDDVEATLQSGVRREAVLTTLHDKGFTMTMASFKSALQRIRKERKDG

Organism: NCBI:txid190721

pLDDT: mean 90.19, std 10.55, range [55.69, 98.44]

Radius of gyration: 17.09 Å; chains: 1; bounding box: 23×48×39 Å

Secondary structure (DSSP, 8-state):
--HHHHHHHHHHHHHHHHH-TTTS-HHHHHHHTHHHHHHHHHTT--HHHHHHHHHHTT----HHHHHHHHHHHHHHTT--

Foldseek 3Di:
DPPVVVVVVVVVVVVVLVVDPVSDDPLRVCLVCVVVVVVCVVVVDDLVVVVVVVVVVPDDDDSVVVVVSNVVSVVVVVVD